Protein AF-A0A1H7AJ07-F1 (afdb_monomer_lite)

Secondary structure (DSSP, 8-state):
---EEEEEESTT--EEEEEEE--TT-TT--EEEE---SSHHHHHHHHHHHHHHHHHH-TT--BPPPPTTSPPPPGGGEEE-SSBEEE-TTTGGGTS-PPP-

Foldseek 3Di:
DPDWDFDADDPVSPGTAWIWDDDPVGPPDIDIDGDCTPPNVVSVVVVVVVVVVCCVVPVVDADFDQFPVRDGDDPVQWDQDPRHIDGHPVCVVVRDDPDDD

pLDDT: mean 85.33, std 10.8, range [37.25, 96.25]

Sequence (101 aa):
MTVHAAVWRGAGDEHSEAVIMDQADHLGQVWIMFSKGEDPLLAKRFRDKAVKEIFARWPATLALPIMPTGAIPLHRDLVRTENGYEVAHSAAARYTVEGDH

Structure (mmCIF, N/CA/C/O backbone):
data_AF-A0A1H7AJ07-F1
#
_entry.id   AF-A0A1H7AJ07-F1
#
loop_
_atom_site.group_PDB
_atom_site.id
_atom_site.type_symbol
_atom_site.label_atom_id
_atom_site.label_alt_id
_atom_site.label_comp_id
_atom_site.label_asym_id
_atom_site.label_entity_id
_atom_site.label_seq_id
_atom_site.pdbx_PDB_ins_code
_atom_site.Cartn_x
_atom_site.Cartn_y
_atom_site.Cartn_z
_atom_site.occupancy
_atom_site.B_iso_or_equiv
_atom_site.auth_seq_id
_atom_site.auth_comp_id
_atom_site.auth_asym_id
_atom_site.auth_atom_id
_atom_site.pdbx_PDB_model_num
ATOM 1 N N . MET A 1 1 ? -13.123 -0.643 -12.290 1.00 69.12 1 MET A N 1
ATOM 2 C CA . MET A 1 1 ? -13.179 -0.862 -10.840 1.00 69.12 1 MET A CA 1
ATOM 3 C C . MET A 1 1 ? -14.360 -1.760 -10.542 1.00 69.12 1 MET A C 1
ATOM 5 O O . MET A 1 1 ? -15.493 -1.371 -10.799 1.00 69.12 1 MET A O 1
ATOM 9 N N . THR A 1 2 ? -14.082 -2.981 -10.109 1.00 80.88 2 THR A N 1
ATOM 10 C CA . THR A 1 2 ? -15.047 -4.000 -9.679 1.00 80.88 2 THR A CA 1
ATOM 11 C C . THR A 1 2 ? -15.000 -4.239 -8.165 1.00 80.88 2 THR A C 1
ATOM 13 O O . THR A 1 2 ? -15.963 -4.746 -7.597 1.00 80.88 2 THR A O 1
ATOM 16 N N . VAL A 1 3 ? -13.925 -3.814 -7.494 1.00 84.69 3 VAL A N 1
ATOM 17 C CA . VAL A 1 3 ? -13.716 -3.886 -6.048 1.00 84.69 3 VAL A CA 1
ATOM 18 C C . VAL A 1 3 ? -13.282 -2.516 -5.541 1.00 84.69 3 VAL A C 1
ATOM 20 O O . VAL A 1 3 ? -12.306 -1.944 -6.019 1.00 84.69 3 VAL A O 1
ATOM 23 N N . HIS A 1 4 ? -13.994 -2.002 -4.540 1.00 88.69 4 HIS A N 1
ATOM 24 C CA . HIS A 1 4 ? -13.593 -0.821 -3.787 1.00 88.69 4 HIS A CA 1
ATOM 25 C C . HIS A 1 4 ? -14.107 -0.937 -2.356 1.00 88.69 4 HIS A C 1
ATOM 27 O O . HIS A 1 4 ? -15.315 -1.018 -2.135 1.00 88.69 4 HIS A O 1
ATOM 33 N N . ALA A 1 5 ? -13.203 -0.953 -1.385 1.00 90.81 5 ALA A N 1
ATOM 34 C CA . ALA A 1 5 ? -13.567 -0.912 0.025 1.00 90.81 5 ALA A CA 1
ATOM 35 C C . ALA A 1 5 ? -12.526 -0.116 0.805 1.00 90.81 5 ALA A C 1
ATOM 37 O O . ALA A 1 5 ? -11.362 -0.060 0.419 1.00 90.81 5 ALA A O 1
ATOM 38 N N . ALA A 1 6 ? -12.939 0.502 1.903 1.00 93.06 6 ALA A N 1
ATOM 39 C CA . ALA A 1 6 ? -12.059 1.314 2.724 1.00 93.06 6 ALA A CA 1
ATOM 40 C C . ALA A 1 6 ? -12.341 1.086 4.208 1.00 93.06 6 ALA A C 1
ATOM 42 O O . ALA A 1 6 ? -13.459 0.749 4.597 1.00 93.06 6 ALA A O 1
ATOM 43 N N . VAL A 1 7 ? -11.302 1.259 5.018 1.00 92.25 7 VAL A N 1
ATOM 44 C CA . VAL A 1 7 ? -11.378 1.287 6.475 1.00 92.25 7 VAL A CA 1
ATOM 45 C C . VAL A 1 7 ? -11.267 2.738 6.901 1.00 92.25 7 VAL A C 1
ATOM 47 O O . VAL A 1 7 ? -10.268 3.392 6.601 1.00 92.25 7 VAL A O 1
ATOM 50 N N . TRP A 1 8 ? -12.277 3.207 7.620 1.00 92.69 8 TRP A N 1
ATOM 51 C CA . TRP A 1 8 ? -12.324 4.545 8.186 1.00 92.69 8 TRP A CA 1
ATOM 52 C C . TRP A 1 8 ? -12.276 4.472 9.711 1.00 92.69 8 TRP A C 1
ATOM 54 O O . TRP A 1 8 ? -12.665 3.470 10.318 1.00 92.69 8 TRP A O 1
ATOM 64 N N . ARG A 1 9 ? -11.752 5.526 10.331 1.00 89.44 9 ARG A N 1
ATOM 65 C CA . ARG A 1 9 ? -11.697 5.704 11.779 1.00 89.44 9 ARG A CA 1
ATOM 66 C C . ARG A 1 9 ? -12.448 6.967 12.171 1.00 89.44 9 ARG A C 1
ATOM 68 O O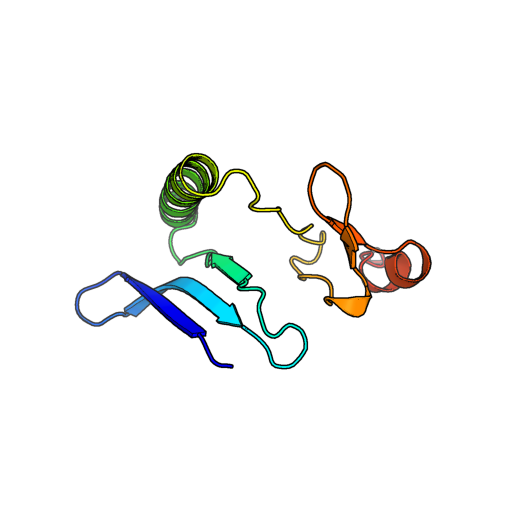 . ARG A 1 9 ? -12.222 8.026 11.594 1.00 89.44 9 ARG A O 1
ATOM 75 N N . GLY A 1 10 ? -13.202 6.828 13.257 1.00 88.38 10 GLY A N 1
ATOM 76 C CA . GLY A 1 10 ? -13.966 7.889 13.898 1.00 88.38 10 GLY A CA 1
ATOM 77 C C . GLY A 1 10 ? -15.467 7.628 13.777 1.00 88.38 10 GLY A C 1
ATOM 78 O O . GLY A 1 10 ? -15.882 6.655 13.150 1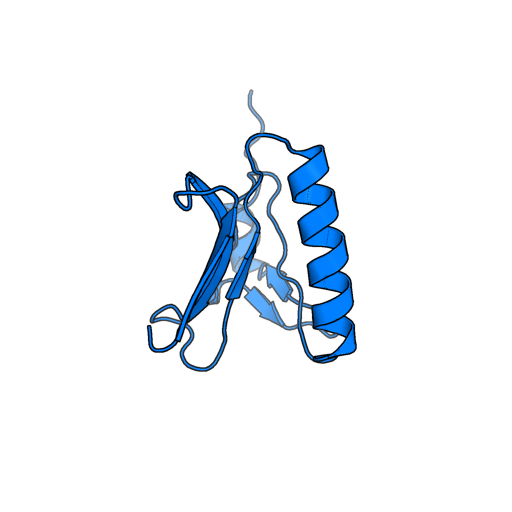.00 88.38 10 GLY A O 1
ATOM 79 N N . ALA A 1 11 ? -16.277 8.400 14.498 1.00 87.19 11 ALA A N 1
ATOM 80 C CA . ALA A 1 11 ? -17.713 8.133 14.595 1.00 87.19 11 ALA A CA 1
ATOM 81 C C . ALA A 1 11 ? -18.464 8.494 13.303 1.00 87.19 11 ALA A C 1
ATOM 83 O O . ALA A 1 11 ? -19.554 7.975 13.070 1.00 87.19 11 ALA A O 1
ATOM 84 N N . GLY A 1 12 ? -17.883 9.377 12.491 1.00 89.56 12 GLY A N 1
ATOM 85 C CA . GLY A 1 12 ? -18.408 9.827 11.209 1.00 89.56 12 GLY A CA 1
ATOM 86 C C . GLY A 1 12 ? -17.463 9.546 10.045 1.00 89.56 12 GLY A C 1
ATOM 87 O O . GLY A 1 12 ? -17.484 10.306 9.081 1.00 89.56 12 GLY A O 1
ATOM 88 N N . ASP A 1 13 ? -16.633 8.501 10.137 1.00 89.19 13 ASP A N 1
ATOM 89 C CA . ASP A 1 13 ? -15.684 8.104 9.090 1.00 89.19 13 ASP A CA 1
ATOM 90 C C . ASP A 1 13 ? -14.729 9.238 8.669 1.00 89.19 13 ASP A C 1
ATOM 92 O O . ASP A 1 13 ? -14.443 9.457 7.495 1.00 89.19 13 ASP A O 1
ATOM 96 N N . GLU A 1 14 ? -14.217 9.989 9.640 1.00 88.38 14 GLU A N 1
ATOM 97 C CA . GLU A 1 14 ? -13.455 11.215 9.397 1.00 88.38 14 GLU A CA 1
ATOM 98 C C . GLU A 1 14 ? -12.055 10.947 8.827 1.00 88.38 14 GLU A C 1
ATOM 100 O O . GLU A 1 14 ? -11.485 11.787 8.128 1.00 88.38 14 GLU A O 1
ATOM 105 N N . HIS A 1 15 ? -11.484 9.773 9.109 1.00 87.06 15 HIS A N 1
ATOM 106 C CA . HIS A 1 15 ? -10.107 9.455 8.743 1.00 87.06 15 HIS A CA 1
ATOM 107 C C . HIS A 1 15 ? -10.013 8.128 7.985 1.00 87.06 15 HIS A C 1
ATOM 109 O O . HIS A 1 15 ? -10.206 7.061 8.564 1.00 87.06 15 HIS A O 1
ATOM 115 N N . SER A 1 16 ? -9.658 8.176 6.697 1.00 89.75 16 SER A N 1
ATOM 116 C CA . SER A 1 16 ? -9.345 6.970 5.918 1.00 89.75 16 SER A CA 1
ATOM 117 C C . SER A 1 16 ? -8.031 6.371 6.407 1.00 89.75 16 SER A C 1
ATOM 119 O O . SER A 1 16 ? -6.997 7.036 6.351 1.00 89.75 16 SER A O 1
ATOM 121 N N . GLU A 1 17 ? -8.045 5.110 6.823 1.00 92.56 17 GLU A N 1
ATOM 122 C CA . GLU A 1 17 ? -6.867 4.374 7.298 1.00 92.56 17 GLU A CA 1
ATOM 123 C C . GLU A 1 17 ? -6.280 3.469 6.208 1.00 92.56 17 GLU A C 1
ATOM 125 O O . GLU A 1 17 ? -5.062 3.404 6.025 1.00 92.56 17 GLU A O 1
ATOM 130 N N . ALA A 1 18 ? -7.140 2.791 5.445 1.00 93.56 18 ALA A N 1
ATOM 131 C CA . ALA A 1 18 ? -6.737 1.982 4.301 1.00 93.56 18 ALA A CA 1
ATOM 132 C C . ALA A 1 18 ? -7.827 1.931 3.235 1.00 93.56 18 ALA A C 1
ATOM 134 O O . ALA A 1 18 ? -9.013 1.986 3.546 1.00 93.56 18 ALA A O 1
ATOM 135 N N . VAL A 1 19 ? -7.418 1.748 1.984 1.00 92.50 19 VAL A N 1
ATOM 136 C CA . VAL A 1 19 ? -8.314 1.533 0.848 1.00 92.50 19 VAL A CA 1
ATOM 137 C C . VAL A 1 19 ? -7.829 0.350 0.027 1.00 92.50 19 VAL A C 1
ATOM 139 O O . VAL A 1 19 ? -6.625 0.140 -0.137 1.00 92.50 19 VAL A O 1
ATOM 142 N N . ILE A 1 20 ? -8.781 -0.422 -0.485 1.00 91.00 20 ILE A N 1
ATOM 143 C CA . ILE A 1 20 ? -8.547 -1.443 -1.491 1.00 91.00 20 ILE A CA 1
ATOM 144 C C . ILE A 1 20 ? -9.273 -1.082 -2.778 1.00 91.00 20 ILE A C 1
ATOM 146 O O . ILE A 1 20 ? -10.435 -0.677 -2.732 1.00 91.00 20 ILE A O 1
ATOM 150 N N . MET A 1 21 ? -8.602 -1.232 -3.919 1.00 88.12 21 MET A N 1
ATOM 151 C CA . MET A 1 21 ? -9.223 -0.987 -5.221 1.00 88.12 21 MET A CA 1
ATOM 152 C C . MET A 1 21 ? -8.572 -1.765 -6.364 1.00 88.12 21 MET A C 1
ATOM 154 O O . MET A 1 21 ? -7.366 -2.027 -6.346 1.00 88.12 21 MET A O 1
ATOM 158 N N . ASP A 1 22 ? -9.366 -2.090 -7.383 1.00 84.38 22 ASP A N 1
ATOM 159 C CA . ASP A 1 22 ? -8.890 -2.493 -8.706 1.00 84.38 22 ASP A CA 1
ATOM 160 C C . ASP A 1 22 ? -9.060 -1.334 -9.721 1.00 84.38 22 ASP A C 1
ATOM 162 O O . ASP A 1 22 ? -10.164 -0.934 -10.102 1.00 84.38 22 ASP A O 1
ATOM 166 N N . GLN A 1 23 ? -7.960 -0.736 -10.171 1.00 71.06 23 GLN A N 1
ATOM 167 C CA . GLN A 1 23 ? -7.981 0.253 -11.238 1.00 71.06 23 GLN A CA 1
ATOM 168 C C . GLN A 1 23 ? -8.189 -0.415 -12.602 1.00 71.06 23 GLN A C 1
ATOM 170 O O . GLN A 1 23 ? -8.064 -1.630 -12.782 1.00 71.06 23 GLN A O 1
ATOM 175 N N . ALA A 1 24 ? -8.580 0.407 -13.575 1.00 66.88 24 ALA A N 1
ATOM 176 C CA . ALA A 1 24 ? -8.949 -0.043 -14.914 1.00 66.88 24 ALA A CA 1
ATOM 177 C C . ALA A 1 24 ? -7.795 -0.722 -15.672 1.00 66.88 24 ALA A C 1
ATOM 179 O O . ALA A 1 24 ? -8.048 -1.519 -16.571 1.00 66.88 24 ALA A O 1
ATOM 180 N N . ASP A 1 25 ? -6.548 -0.432 -15.305 1.00 67.19 25 ASP A N 1
ATOM 181 C CA . ASP A 1 25 ? -5.337 -0.988 -15.904 1.00 67.19 25 ASP A CA 1
ATOM 182 C C . ASP A 1 25 ? -4.881 -2.317 -15.272 1.00 67.19 25 ASP A C 1
ATOM 184 O O . ASP A 1 25 ? -3.907 -2.898 -15.748 1.00 67.19 25 ASP A O 1
ATOM 188 N N . HIS A 1 26 ? -5.578 -2.837 -14.250 1.00 66.06 26 HIS A N 1
ATOM 189 C CA . HIS A 1 26 ? -5.187 -4.074 -13.558 1.00 66.06 26 HIS A CA 1
ATOM 190 C C . HIS A 1 26 ? -6.375 -4.909 -13.026 1.00 66.06 26 HIS A C 1
ATOM 192 O O . HIS A 1 26 ? -6.404 -5.349 -11.871 1.00 66.06 26 HIS A O 1
ATOM 198 N N . LEU A 1 27 ? -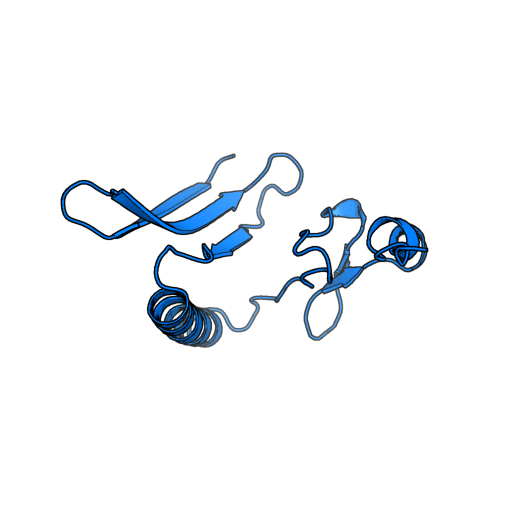7.367 -5.173 -13.885 1.00 63.84 27 LEU A N 1
ATOM 199 C CA . LEU A 1 27 ? -8.510 -6.037 -13.552 1.00 63.84 27 LEU A CA 1
ATOM 200 C C . LEU A 1 27 ? -8.043 -7.422 -13.060 1.00 63.84 27 LEU A C 1
ATOM 202 O O . LEU A 1 27 ? -7.288 -8.116 -13.738 1.00 63.84 27 LEU A O 1
ATOM 206 N N . GLY A 1 28 ? -8.502 -7.821 -11.870 1.00 70.19 28 GLY A N 1
ATOM 207 C CA . GLY A 1 28 ? -8.112 -9.076 -11.210 1.00 70.19 28 GLY A CA 1
ATOM 208 C C . GLY A 1 28 ? -6.965 -8.950 -10.199 1.00 70.19 28 GLY A C 1
ATOM 209 O O . GLY A 1 28 ? -6.667 -9.921 -9.506 1.00 70.19 28 GLY A O 1
ATOM 210 N N . GLN A 1 29 ? -6.353 -7.768 -10.062 1.00 79.38 29 GLN A N 1
ATOM 211 C CA . GLN A 1 29 ? -5.393 -7.449 -9.001 1.00 79.38 29 GLN A CA 1
ATOM 212 C C . GLN A 1 29 ? -5.922 -6.288 -8.157 1.00 79.38 29 GLN A C 1
ATOM 214 O O . GLN A 1 29 ? -6.359 -5.269 -8.690 1.00 79.38 29 GLN A O 1
ATOM 219 N N . VAL A 1 30 ? -5.879 -6.441 -6.833 1.00 85.69 30 VAL A N 1
ATOM 220 C CA . VAL A 1 30 ? -6.361 -5.430 -5.886 1.00 85.69 30 VAL A CA 1
ATOM 221 C C . VAL A 1 30 ? -5.170 -4.801 -5.182 1.00 85.69 30 VAL A C 1
ATOM 223 O O . VAL A 1 30 ? -4.330 -5.501 -4.618 1.00 85.69 30 VAL A O 1
ATOM 226 N N . TRP A 1 31 ? -5.114 -3.475 -5.199 1.00 86.38 31 TRP A N 1
ATOM 227 C CA . TRP A 1 31 ? -4.120 -2.714 -4.454 1.00 86.38 31 TRP A CA 1
ATOM 228 C C . TRP A 1 31 ? -4.634 -2.477 -3.053 1.00 86.38 31 TRP A C 1
ATOM 230 O O . TRP A 1 31 ? -5.804 -2.155 -2.889 1.00 86.38 31 TRP A O 1
ATOM 240 N N . ILE A 1 32 ? -3.758 -2.618 -2.061 1.00 90.25 32 ILE A N 1
ATOM 241 C CA . ILE A 1 32 ? -4.040 -2.273 -0.669 1.00 90.25 32 ILE A CA 1
ATOM 242 C C . ILE A 1 32 ? -3.143 -1.092 -0.321 1.00 90.25 32 ILE A C 1
ATOM 244 O O . ILE A 1 32 ? -1.920 -1.225 -0.278 1.00 90.25 32 ILE A O 1
ATOM 248 N N . MET A 1 33 ? -3.748 0.069 -0.103 1.00 89.31 33 MET A N 1
ATOM 249 C CA . MET A 1 33 ? -3.049 1.307 0.219 1.00 89.31 33 MET A CA 1
ATOM 250 C C . MET A 1 33 ? -3.378 1.723 1.646 1.00 89.31 33 MET A C 1
ATOM 252 O O . MET A 1 33 ? -4.523 1.617 2.080 1.00 89.31 33 MET A O 1
ATOM 256 N N . PHE A 1 34 ? -2.374 2.220 2.362 1.00 91.25 34 PHE A N 1
ATOM 257 C CA . PHE A 1 34 ? -2.510 2.714 3.729 1.00 91.25 34 PHE A CA 1
ATOM 258 C C . PHE A 1 34 ? -2.251 4.212 3.752 1.00 91.25 34 PHE A C 1
ATOM 260 O O . PHE A 1 34 ? -1.259 4.683 3.190 1.00 91.25 34 PHE A O 1
ATOM 267 N N . SER A 1 35 ? -3.125 4.955 4.417 1.00 88.62 35 SER A N 1
ATOM 268 C CA . SER A 1 35 ? -2.947 6.390 4.599 1.00 88.62 35 SER A CA 1
ATOM 269 C C . SER A 1 35 ? -1.782 6.674 5.546 1.00 88.62 35 SER A C 1
ATOM 271 O O . SER A 1 35 ? -1.502 5.911 6.470 1.00 88.62 35 SER A O 1
ATOM 273 N N . LYS A 1 36 ? -1.135 7.831 5.372 1.00 86.38 36 LYS A N 1
ATOM 274 C CA . LYS A 1 36 ? -0.171 8.345 6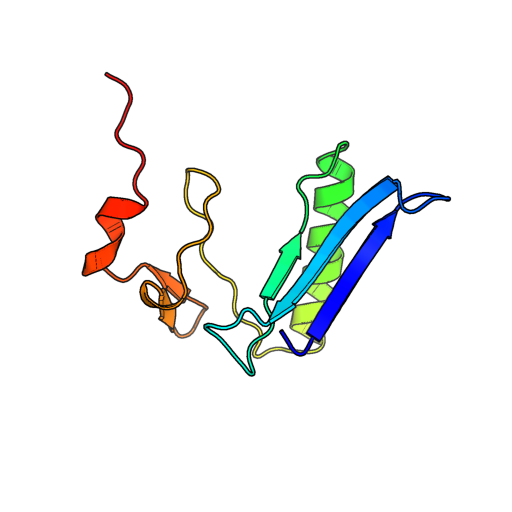.359 1.00 86.38 36 LYS A CA 1
ATOM 275 C C . LYS A 1 36 ? -0.837 8.643 7.712 1.00 86.38 36 LYS A C 1
ATOM 277 O O . LYS A 1 36 ? -0.170 8.546 8.737 1.00 86.38 36 LYS A O 1
ATOM 282 N N . GLY A 1 37 ? -2.130 8.980 7.686 1.00 85.06 37 GLY A N 1
ATOM 283 C CA . GLY A 1 37 ? -2.910 9.406 8.846 1.00 85.06 37 GLY A CA 1
ATOM 284 C C . GLY A 1 37 ? -2.473 10.770 9.392 1.00 85.06 37 GLY A C 1
ATOM 285 O O . GLY A 1 37 ? -1.395 11.272 9.073 1.00 85.06 37 GLY A O 1
ATOM 286 N N . GLU A 1 38 ? -3.327 11.376 10.216 1.00 86.31 38 GLU A N 1
ATOM 287 C CA . GLU A 1 38 ? -2.989 12.595 10.969 1.00 86.31 38 GLU A CA 1
ATOM 288 C C . GLU A 1 38 ? -2.029 12.303 12.126 1.00 86.31 38 GLU A C 1
ATOM 290 O O . GLU A 1 38 ? -1.123 13.089 12.383 1.00 86.31 38 GLU A O 1
ATOM 295 N N . ASP A 1 39 ? -2.202 11.150 12.783 1.00 89.62 39 ASP A N 1
ATOM 296 C CA . ASP A 1 39 ? -1.252 10.585 13.742 1.00 89.62 39 ASP A CA 1
ATOM 297 C C . ASP A 1 39 ? -0.413 9.501 13.036 1.00 89.62 39 ASP A C 1
ATOM 299 O O . ASP A 1 39 ? -0.889 8.371 12.847 1.00 89.62 39 ASP A O 1
ATOM 303 N N . PRO A 1 40 ? 0.846 9.800 12.658 1.00 88.25 40 PRO A N 1
ATOM 304 C CA . PRO A 1 40 ? 1.679 8.860 11.916 1.00 88.25 40 PRO A CA 1
ATOM 305 C C . PRO A 1 40 ? 2.053 7.616 12.727 1.00 88.25 40 PRO A C 1
ATOM 307 O O . PRO A 1 40 ? 2.316 6.560 12.147 1.00 88.25 40 PRO A O 1
ATOM 310 N N . LEU A 1 41 ? 2.107 7.713 14.061 1.00 92.00 41 LEU A N 1
ATOM 311 C CA . LEU A 1 41 ? 2.456 6.579 14.912 1.00 92.00 41 LEU A CA 1
ATOM 312 C C . LEU A 1 41 ? 1.288 5.597 14.986 1.00 92.00 41 LEU A C 1
ATOM 314 O O . LEU A 1 41 ? 1.497 4.384 14.886 1.00 92.00 41 LEU A O 1
ATOM 318 N N . LEU A 1 42 ? 0.068 6.115 15.133 1.00 90.69 42 LEU A N 1
ATOM 319 C CA . LEU A 1 42 ? -1.143 5.304 15.113 1.00 90.69 42 LEU A CA 1
ATOM 320 C C . LEU A 1 42 ? -1.347 4.645 13.744 1.00 90.69 42 LEU A C 1
ATOM 322 O O . LEU A 1 42 ? -1.524 3.426 13.684 1.00 90.69 42 LEU A O 1
ATOM 326 N N . ALA A 1 43 ? -1.225 5.412 12.658 1.00 91.19 43 ALA A N 1
ATOM 327 C CA . ALA A 1 43 ? -1.345 4.897 11.294 1.00 91.19 43 ALA A CA 1
ATOM 328 C C . ALA A 1 43 ? -0.303 3.804 11.006 1.00 91.19 43 ALA A C 1
ATOM 330 O O . ALA A 1 43 ? -0.630 2.734 10.488 1.00 91.19 43 ALA A O 1
ATOM 331 N N . LYS A 1 44 ? 0.952 4.010 11.438 1.00 91.69 44 LYS A N 1
ATOM 332 C CA . LYS A 1 44 ? 2.004 2.989 11.342 1.00 91.69 44 LYS A CA 1
ATOM 333 C C . LYS A 1 44 ? 1.629 1.715 1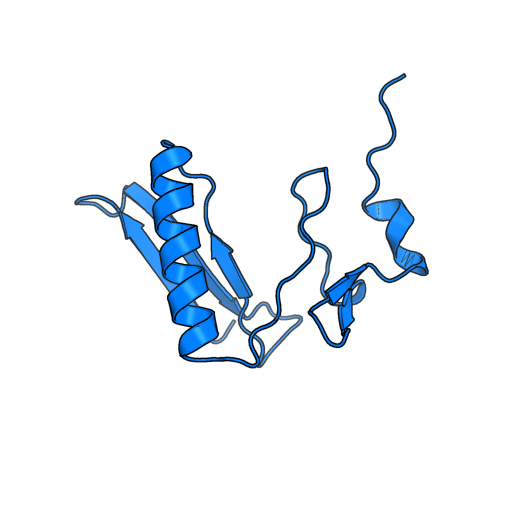2.099 1.00 91.69 44 LYS A C 1
ATOM 335 O O . LYS A 1 44 ? 1.801 0.625 11.562 1.00 91.69 44 LYS A O 1
ATOM 340 N N . ARG A 1 45 ? 1.114 1.824 13.329 1.00 94.00 45 ARG A N 1
ATOM 341 C CA . ARG A 1 45 ? 0.699 0.655 14.128 1.00 94.00 45 ARG A CA 1
ATOM 342 C C . ARG A 1 45 ? -0.431 -0.122 13.457 1.00 94.00 45 ARG A C 1
ATOM 344 O O . ARG A 1 45 ? -0.369 -1.350 13.417 1.00 94.00 45 ARG A O 1
ATOM 351 N N . PHE A 1 46 ? -1.437 0.578 12.933 1.00 93.81 46 PHE A N 1
ATOM 352 C CA . PHE A 1 46 ? -2.531 -0.038 12.186 1.00 93.81 46 PHE A CA 1
ATOM 353 C C . PHE A 1 46 ? -2.006 -0.769 10.946 1.00 93.81 46 PHE A C 1
ATOM 355 O O . PHE A 1 46 ? -2.240 -1.970 10.805 1.00 93.81 46 PHE A O 1
ATOM 362 N N . ARG A 1 47 ? -1.225 -0.075 10.110 1.00 94.19 47 ARG A N 1
ATOM 363 C CA . ARG A 1 47 ? -0.605 -0.640 8.908 1.00 94.19 47 ARG A CA 1
ATOM 364 C C . ARG A 1 47 ? 0.216 -1.881 9.228 1.00 94.19 47 ARG A C 1
ATOM 366 O O . ARG A 1 47 ? 0.005 -2.914 8.609 1.00 94.19 47 ARG A O 1
ATOM 373 N N . ASP A 1 48 ? 1.136 -1.804 10.186 1.00 94.88 48 ASP A N 1
ATOM 374 C CA . ASP A 1 48 ? 2.048 -2.910 10.489 1.00 94.88 48 ASP A CA 1
ATOM 375 C C . ASP A 1 48 ? 1.274 -4.155 10.969 1.00 94.88 48 ASP A C 1
ATOM 377 O O . ASP A 1 48 ? 1.594 -5.279 10.575 1.00 94.88 48 ASP A O 1
ATOM 381 N N . LYS A 1 49 ? 0.206 -3.967 11.762 1.00 96.12 49 LYS A N 1
ATOM 382 C CA . LYS A 1 49 ? -0.680 -5.064 12.175 1.00 96.12 49 LYS A CA 1
ATOM 383 C C . LYS A 1 49 ? -1.463 -5.633 10.990 1.00 96.12 49 LYS A C 1
ATOM 385 O O . LYS A 1 49 ? -1.490 -6.846 10.819 1.00 96.12 49 LYS A O 1
ATOM 390 N N . ALA A 1 50 ? -2.072 -4.780 10.169 1.00 94.69 50 ALA A N 1
ATOM 391 C CA . ALA A 1 50 ? -2.847 -5.205 9.008 1.00 94.69 50 ALA A CA 1
ATOM 392 C C . ALA A 1 50 ? -1.982 -5.962 7.990 1.00 94.69 50 ALA A C 1
ATOM 394 O O . ALA A 1 50 ? -2.365 -7.038 7.546 1.00 94.69 50 ALA A O 1
ATOM 395 N N . VAL A 1 51 ? -0.790 -5.447 7.679 1.00 93.31 51 VAL A N 1
ATOM 396 C CA . VAL A 1 51 ? 0.183 -6.090 6.787 1.00 93.31 51 VAL A CA 1
ATOM 397 C C . VAL A 1 51 ? 0.538 -7.484 7.297 1.00 93.31 51 VAL A C 1
ATOM 399 O O . VAL A 1 51 ? 0.484 -8.441 6.529 1.00 93.31 51 VAL A O 1
ATOM 402 N N . LYS A 1 52 ? 0.827 -7.634 8.596 1.00 95.50 52 LYS A N 1
ATOM 403 C CA . LYS A 1 52 ? 1.110 -8.948 9.188 1.00 95.50 52 LYS A CA 1
ATOM 404 C C . LYS A 1 52 ? -0.037 -9.943 8.967 1.00 95.50 52 LYS A C 1
ATOM 406 O O . LYS A 1 52 ? 0.217 -11.072 8.556 1.00 95.50 52 LYS A O 1
ATOM 411 N N . GLU A 1 53 ? -1.278 -9.534 9.220 1.00 96.25 53 GLU A N 1
ATOM 412 C CA . GLU A 1 53 ? -2.456 -10.394 9.031 1.00 96.25 53 GLU A CA 1
ATOM 413 C C . GLU A 1 53 ? -2.708 -10.720 7.548 1.00 96.25 53 GLU A C 1
ATOM 415 O O . GLU A 1 53 ? -3.045 -11.854 7.209 1.00 96.25 53 GLU A O 1
ATOM 420 N N . ILE A 1 54 ? -2.491 -9.752 6.650 1.00 93.44 54 ILE A N 1
ATOM 421 C CA . ILE A 1 54 ? -2.601 -9.934 5.196 1.00 93.44 54 ILE A CA 1
ATOM 422 C C . ILE A 1 54 ? -1.622 -11.008 4.725 1.00 93.44 54 ILE A C 1
ATOM 424 O O . ILE A 1 54 ? -2.049 -11.958 4.078 1.00 93.44 54 ILE A O 1
ATOM 428 N N . PHE A 1 55 ? -0.340 -10.911 5.087 1.00 92.62 55 PHE A N 1
ATOM 429 C CA . PHE A 1 55 ? 0.666 -11.900 4.685 1.00 92.62 55 PHE A CA 1
ATOM 430 C C . PHE A 1 55 ? 0.427 -13.279 5.312 1.00 92.62 55 PHE A C 1
ATOM 432 O O . PHE A 1 55 ? 0.697 -14.293 4.673 1.00 92.62 55 PHE A O 1
ATOM 439 N N . ALA A 1 56 ? -0.112 -13.338 6.534 1.00 95.62 56 ALA A N 1
ATOM 440 C CA . ALA A 1 56 ? -0.475 -14.605 7.166 1.00 95.62 56 ALA A CA 1
ATOM 441 C C . ALA A 1 56 ? -1.634 -15.308 6.436 1.00 95.62 56 ALA A C 1
ATOM 443 O O . ALA A 1 56 ? -1.627 -16.530 6.297 1.00 95.62 56 ALA A O 1
ATOM 444 N N . ARG A 1 57 ? -2.626 -14.544 5.960 1.00 95.75 57 ARG A N 1
ATOM 445 C CA . ARG A 1 57 ? -3.801 -15.084 5.261 1.00 95.75 57 ARG A CA 1
ATOM 446 C C . ARG A 1 57 ? -3.564 -15.320 3.769 1.00 95.75 57 ARG A C 1
ATOM 448 O O . ARG A 1 57 ? -4.110 -16.271 3.212 1.00 95.75 57 ARG A O 1
ATOM 455 N N . TRP A 1 58 ? -2.766 -14.470 3.132 1.00 91.94 58 TRP A N 1
ATOM 456 C CA . TRP A 1 58 ? -2.458 -14.500 1.705 1.00 91.94 58 TRP A CA 1
ATOM 457 C C . TRP A 1 58 ? -0.939 -14.427 1.485 1.00 91.94 58 TRP A C 1
ATOM 459 O O . TRP A 1 58 ? -0.402 -13.373 1.150 1.00 91.94 58 TRP A O 1
ATOM 469 N N . PRO A 1 59 ? -0.221 -15.556 1.616 1.00 90.56 59 PRO A N 1
ATOM 470 C CA . PRO A 1 59 ? 1.240 -15.573 1.488 1.00 90.56 59 PRO A CA 1
ATOM 471 C C . PRO A 1 59 ? 1.757 -15.167 0.101 1.00 90.56 59 PRO A C 1
ATOM 473 O O . PRO A 1 59 ? 2.911 -14.784 -0.038 1.00 90.56 59 PRO A O 1
ATOM 476 N N . ALA A 1 60 ? 0.906 -15.246 -0.929 1.00 88.12 60 ALA A N 1
ATOM 477 C CA . ALA A 1 60 ? 1.227 -14.816 -2.289 1.00 88.12 60 ALA A CA 1
ATOM 478 C C . ALA A 1 60 ? 1.098 -13.294 -2.504 1.00 88.12 60 ALA A C 1
ATOM 480 O O . ALA A 1 60 ? 1.314 -12.823 -3.622 1.00 88.12 60 ALA A O 1
ATOM 481 N N . THR A 1 61 ? 0.710 -12.525 -1.479 1.00 89.94 61 THR A N 1
ATOM 482 C CA . THR A 1 61 ? 0.692 -11.061 -1.539 1.00 89.94 61 THR A CA 1
ATOM 483 C C . THR A 1 61 ? 2.098 -10.529 -1.801 1.00 89.94 61 THR A C 1
ATOM 485 O O . THR A 1 61 ? 3.073 -10.989 -1.216 1.00 89.94 61 THR A O 1
ATOM 488 N N . LEU A 1 62 ? 2.197 -9.536 -2.682 1.00 89.06 62 LEU A N 1
ATOM 489 C CA . LEU A 1 62 ? 3.455 -8.909 -3.069 1.00 89.06 62 LEU A CA 1
ATOM 490 C C . LEU A 1 62 ? 3.443 -7.437 -2.674 1.00 89.06 62 LEU A C 1
ATOM 492 O O . LEU A 1 62 ? 2.427 -6.756 -2.816 1.00 89.06 62 LEU A O 1
ATOM 496 N N . ALA A 1 63 ? 4.584 -6.952 -2.188 1.00 86.38 63 ALA A N 1
ATOM 497 C CA . ALA A 1 63 ? 4.778 -5.543 -1.892 1.00 86.38 63 ALA A CA 1
ATOM 498 C C . ALA A 1 63 ? 5.223 -4.784 -3.146 1.00 86.38 63 ALA A C 1
ATOM 500 O O . ALA A 1 63 ? 5.949 -5.306 -3.996 1.00 86.38 63 ALA A O 1
ATOM 501 N N . LEU A 1 64 ? 4.788 -3.533 -3.231 1.00 86.56 64 LEU A N 1
ATOM 502 C CA . LEU A 1 64 ? 5.167 -2.606 -4.286 1.00 86.56 64 LEU A CA 1
ATOM 503 C C . LEU A 1 64 ? 6.244 -1.662 -3.764 1.00 86.56 64 LEU A C 1
ATOM 505 O O . LEU A 1 64 ? 6.213 -1.300 -2.582 1.00 86.56 64 LEU A O 1
ATOM 509 N N . PRO A 1 65 ? 7.183 -1.239 -4.617 1.00 85.31 65 PRO A N 1
ATOM 510 C CA . PRO A 1 65 ? 8.199 -0.304 -4.192 1.00 85.31 65 PRO A CA 1
ATOM 511 C C . PRO A 1 65 ? 7.557 1.081 -4.033 1.00 85.31 65 PRO A C 1
ATOM 513 O O . PRO A 1 65 ? 6.818 1.546 -4.901 1.00 85.31 65 PRO A O 1
ATOM 516 N N . ILE A 1 66 ? 7.838 1.743 -2.911 1.00 83.38 66 ILE A N 1
ATOM 517 C CA . ILE A 1 66 ? 7.468 3.144 -2.689 1.00 83.38 66 ILE A CA 1
ATOM 518 C C . ILE A 1 66 ? 8.682 3.983 -3.070 1.00 83.38 66 ILE A C 1
ATOM 520 O O . ILE A 1 66 ? 9.777 3.762 -2.551 1.00 83.38 66 ILE A O 1
ATOM 524 N N . MET A 1 67 ? 8.501 4.915 -4.002 1.00 85.81 67 MET A N 1
ATOM 525 C CA . MET A 1 67 ? 9.595 5.756 -4.486 1.00 85.81 67 MET A CA 1
ATOM 526 C C . MET A 1 67 ? 10.029 6.758 -3.412 1.00 85.81 67 MET A C 1
ATOM 528 O O . MET A 1 67 ? 9.229 7.078 -2.531 1.00 85.81 67 MET A O 1
ATOM 532 N N . PRO A 1 68 ? 11.255 7.312 -3.474 1.00 77.81 68 PRO A N 1
ATOM 533 C CA . PRO A 1 68 ? 11.701 8.321 -2.508 1.00 77.81 68 PRO A CA 1
ATOM 534 C C . PRO A 1 68 ? 10.785 9.553 -2.446 1.00 77.81 68 PRO A C 1
ATOM 536 O O . PRO A 1 68 ? 10.627 10.156 -1.390 1.00 77.81 68 PRO A O 1
ATOM 539 N N . THR A 1 69 ? 10.120 9.883 -3.557 1.00 77.31 69 THR A N 1
ATOM 540 C CA . THR A 1 69 ? 9.089 10.933 -3.645 1.00 77.31 69 THR A CA 1
ATOM 541 C C . THR A 1 69 ? 7.780 10.584 -2.925 1.00 77.31 69 THR A C 1
ATOM 543 O O . THR A 1 69 ? 6.877 11.411 -2.849 1.00 77.31 69 THR A O 1
ATOM 546 N N . GLY A 1 70 ? 7.629 9.351 -2.439 1.00 75.56 70 GLY A N 1
ATOM 547 C CA . GLY A 1 70 ? 6.365 8.789 -1.968 1.00 75.56 70 GLY A CA 1
ATOM 548 C C . GLY A 1 70 ? 5.446 8.310 -3.094 1.00 75.56 70 GLY A C 1
ATOM 549 O O . GLY A 1 70 ? 4.365 7.796 -2.809 1.00 75.56 70 GLY A O 1
ATOM 550 N N . ALA A 1 71 ? 5.856 8.452 -4.361 1.00 80.50 71 ALA A N 1
ATOM 551 C CA . ALA A 1 71 ? 5.074 7.985 -5.495 1.00 80.50 71 ALA A CA 1
ATOM 552 C C . ALA A 1 71 ? 5.011 6.454 -5.550 1.00 80.50 71 ALA A C 1
ATOM 554 O O . ALA A 1 71 ? 5.963 5.744 -5.217 1.00 80.50 71 ALA A O 1
ATOM 555 N N . ILE A 1 72 ? 3.879 5.964 -6.038 1.00 82.12 72 ILE A N 1
ATOM 556 C CA . ILE A 1 72 ? 3.674 4.568 -6.395 1.00 82.12 72 ILE A CA 1
ATOM 557 C C . ILE A 1 72 ? 3.915 4.443 -7.906 1.00 82.12 72 ILE A C 1
ATOM 559 O O . ILE A 1 72 ? 3.265 5.170 -8.665 1.00 82.12 72 ILE A O 1
ATOM 563 N N . PRO A 1 73 ? 4.823 3.567 -8.371 1.00 86.19 73 PRO A N 1
ATOM 564 C CA . PRO A 1 73 ? 5.041 3.387 -9.799 1.00 86.19 73 PRO A CA 1
ATOM 565 C C . PRO A 1 73 ? 3.818 2.821 -10.512 1.00 86.19 73 PRO A C 1
ATOM 567 O O . PRO A 1 73 ? 3.043 2.046 -9.951 1.00 86.19 73 PRO A O 1
ATOM 570 N N . LEU A 1 74 ? 3.676 3.184 -11.783 1.00 85.12 74 LEU A N 1
ATOM 571 C CA . LEU A 1 74 ? 2.609 2.671 -12.634 1.00 85.12 74 LEU A CA 1
ATOM 572 C C . LEU A 1 74 ? 2.782 1.173 -12.878 1.00 85.12 74 LEU A C 1
ATOM 574 O O . LEU A 1 74 ? 3.903 0.696 -13.037 1.00 85.12 74 LEU A O 1
ATOM 578 N N . HIS A 1 75 ? 1.669 0.448 -13.020 1.00 83.38 75 HIS A N 1
ATOM 579 C CA . HIS A 1 75 ? 1.686 -1.000 -13.247 1.00 83.38 75 HIS A CA 1
ATOM 580 C C . HIS A 1 75 ? 2.587 -1.413 -14.422 1.00 83.38 75 HIS A C 1
ATOM 582 O O . HIS A 1 75 ? 3.411 -2.312 -14.292 1.00 83.38 75 HIS A O 1
ATOM 588 N N . ARG A 1 76 ? 2.498 -0.695 -15.549 1.00 86.12 76 ARG A N 1
ATOM 589 C CA . ARG A 1 76 ? 3.318 -0.935 -16.754 1.00 86.12 76 ARG A CA 1
ATOM 590 C C . ARG A 1 76 ? 4.827 -0.756 -16.553 1.00 86.12 76 ARG A C 1
ATOM 592 O O . ARG A 1 76 ? 5.606 -1.201 -17.388 1.00 86.12 76 ARG A O 1
ATOM 599 N N . ASP A 1 77 ? 5.219 -0.066 -15.489 1.00 90.31 77 ASP A N 1
ATOM 600 C CA . ASP A 1 77 ? 6.611 0.215 -15.161 1.00 90.31 77 ASP A CA 1
ATOM 601 C C . ASP A 1 77 ? 7.144 -0.748 -14.100 1.00 90.31 77 ASP A C 1
ATOM 603 O O . ASP A 1 77 ? 8.282 -0.591 -13.670 1.00 90.31 77 ASP A O 1
ATOM 607 N N . LEU A 1 78 ? 6.344 -1.722 -13.660 1.00 89.12 78 LEU A N 1
ATOM 608 C CA . LEU A 1 78 ? 6.716 -2.682 -12.632 1.00 89.12 78 LEU A CA 1
ATOM 609 C C . LEU A 1 78 ? 7.047 -4.042 -13.245 1.00 89.12 78 LEU A C 1
ATOM 611 O O . LEU A 1 78 ? 6.316 -4.577 -14.077 1.00 89.12 78 LEU A O 1
ATOM 615 N N . VAL A 1 79 ? 8.143 -4.632 -12.780 1.00 91.00 79 VAL A N 1
ATOM 616 C CA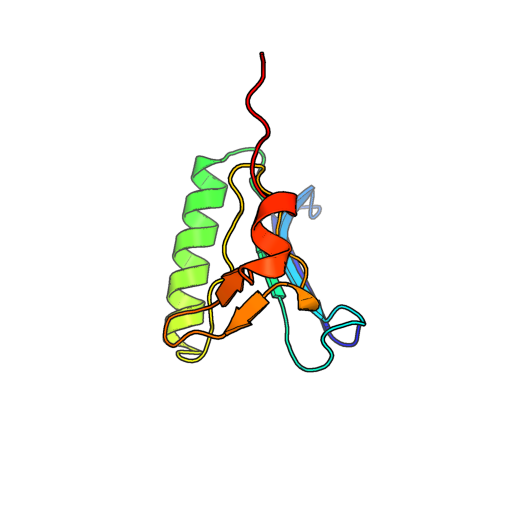 . VAL A 1 79 ? 8.554 -6.001 -13.094 1.00 91.00 79 VAL A CA 1
ATOM 617 C C . VAL A 1 79 ? 8.375 -6.843 -11.841 1.00 91.00 79 VAL A C 1
ATOM 619 O O . VAL A 1 79 ? 8.851 -6.478 -10.767 1.00 91.00 79 VAL A O 1
ATOM 622 N N . ARG A 1 80 ? 7.668 -7.968 -11.968 1.00 89.12 80 ARG A N 1
ATOM 623 C CA . ARG A 1 80 ? 7.490 -8.917 -10.867 1.00 89.12 80 ARG A CA 1
ATOM 624 C C . ARG A 1 80 ? 8.805 -9.645 -10.588 1.00 89.12 80 ARG A C 1
ATOM 626 O O . ARG A 1 80 ? 9.413 -10.189 -11.507 1.00 89.12 80 ARG A O 1
ATOM 633 N N . THR A 1 81 ? 9.190 -9.706 -9.321 1.00 88.06 81 THR A N 1
ATOM 634 C CA . THR A 1 81 ? 10.321 -10.492 -8.817 1.00 88.06 81 THR A CA 1
ATOM 635 C C . THR A 1 81 ? 9.818 -11.609 -7.899 1.00 88.06 81 THR A C 1
ATOM 637 O O . THR A 1 81 ? 8.615 -11.742 -7.662 1.00 88.06 81 THR A O 1
ATOM 640 N N . GLU A 1 82 ? 10.727 -12.434 -7.375 1.00 84.56 82 GLU A N 1
ATOM 641 C CA . GLU A 1 82 ? 10.387 -13.455 -6.373 1.00 84.56 82 GLU A CA 1
ATOM 642 C C . GLU A 1 82 ? 9.821 -12.833 -5.084 1.00 84.56 82 GLU A C 1
ATOM 644 O O . GLU A 1 82 ? 8.924 -13.398 -4.464 1.00 84.56 82 GLU A O 1
ATOM 649 N N . ASN A 1 83 ? 10.286 -11.630 -4.730 1.00 80.06 83 ASN A N 1
ATOM 650 C CA . ASN A 1 83 ? 9.985 -10.977 -3.454 1.00 80.06 83 ASN A CA 1
ATOM 651 C C . ASN A 1 83 ? 8.987 -9.813 -3.563 1.00 80.06 83 ASN A C 1
ATOM 653 O O . ASN A 1 83 ? 8.670 -9.183 -2.554 1.00 80.06 83 ASN A O 1
ATOM 657 N N . GLY A 1 84 ? 8.501 -9.483 -4.762 1.00 88.00 84 GLY A N 1
ATOM 658 C CA . GLY A 1 84 ? 7.618 -8.335 -4.942 1.00 88.00 84 GLY A CA 1
ATOM 659 C C . GLY A 1 84 ? 7.629 -7.774 -6.353 1.00 88.00 84 GLY A C 1
ATOM 660 O O . GLY A 1 84 ? 7.536 -8.509 -7.338 1.00 88.00 84 GLY A O 1
ATOM 661 N N . TYR A 1 85 ? 7.739 -6.452 -6.427 1.00 89.75 85 TYR A N 1
ATOM 662 C CA . TYR A 1 85 ? 7.919 -5.720 -7.669 1.00 89.75 85 TYR A CA 1
ATOM 663 C C . TYR A 1 85 ? 9.104 -4.766 -7.579 1.00 89.75 85 TYR A C 1
ATOM 665 O O . TYR A 1 85 ? 9.385 -4.189 -6.529 1.00 89.75 85 TYR A O 1
ATOM 673 N N . GLU A 1 86 ? 9.739 -4.548 -8.719 1.00 92.06 86 GLU A N 1
ATOM 674 C CA . GLU A 1 86 ? 10.754 -3.520 -8.918 1.00 92.06 86 GLU A CA 1
ATOM 675 C C . GLU A 1 86 ? 10.357 -2.627 -10.090 1.00 92.06 86 GLU A C 1
ATOM 677 O O . GLU A 1 86 ? 9.592 -3.034 -10.965 1.00 92.06 86 GLU A O 1
ATOM 682 N N . VAL A 1 87 ? 10.873 -1.399 -10.117 1.00 91.19 87 VAL A N 1
ATOM 683 C CA . VAL A 1 87 ? 10.688 -0.518 -11.274 1.00 91.19 87 VAL A CA 1
ATOM 684 C C . VAL A 1 87 ? 11.562 -1.021 -12.419 1.00 91.19 87 VAL A C 1
ATOM 686 O O . VAL A 1 87 ? 12.763 -1.226 -12.251 1.00 91.19 87 VAL A O 1
ATOM 689 N N . ALA A 1 88 ? 10.969 -1.194 -13.599 1.00 92.25 88 ALA A N 1
ATOM 690 C CA . ALA A 1 88 ? 11.675 -1.543 -14.819 1.00 92.25 88 ALA A CA 1
ATOM 691 C C . ALA A 1 88 ? 12.829 -0.562 -15.062 1.00 92.25 88 ALA A C 1
ATOM 693 O O . ALA A 1 88 ? 12.647 0.655 -14.996 1.00 92.25 88 ALA A O 1
ATOM 694 N N . HIS A 1 89 ? 14.006 -1.078 -15.420 1.00 90.75 89 HIS A N 1
ATOM 695 C CA . HIS A 1 89 ? 15.192 -0.249 -15.649 1.00 90.75 89 HIS A CA 1
ATOM 696 C C . HIS A 1 89 ? 14.943 0.877 -16.672 1.00 90.75 89 HIS A C 1
ATOM 698 O O . HIS A 1 89 ? 15.391 2.004 -16.486 1.00 90.75 89 HIS A O 1
ATOM 704 N N . SER A 1 90 ? 14.160 0.609 -17.724 1.00 92.88 90 SER A N 1
ATOM 705 C CA . SER A 1 90 ? 13.776 1.606 -18.736 1.00 92.88 90 SER A CA 1
ATOM 706 C C . SER A 1 90 ? 12.891 2.740 -18.200 1.00 92.88 90 SER A C 1
ATOM 708 O O . SER A 1 90 ? 12.785 3.789 -18.830 1.00 92.88 90 SER A O 1
ATOM 710 N N . ALA A 1 91 ? 12.240 2.543 -17.053 1.00 90.94 91 ALA A N 1
ATOM 711 C CA . ALA A 1 91 ? 11.349 3.500 -16.412 1.00 90.94 91 ALA A CA 1
ATOM 712 C C . ALA A 1 91 ? 11.978 4.205 -15.201 1.00 90.94 91 ALA A C 1
ATOM 714 O O . ALA A 1 91 ? 11.442 5.222 -14.768 1.00 90.94 91 ALA A O 1
ATOM 715 N N . ALA A 1 92 ? 13.100 3.698 -14.677 1.00 87.06 92 ALA A N 1
ATOM 716 C CA . ALA A 1 92 ? 13.695 4.125 -13.410 1.00 87.06 92 ALA A CA 1
ATOM 717 C C . ALA A 1 92 ? 13.923 5.644 -13.312 1.00 87.06 92 ALA A C 1
ATOM 719 O O . ALA A 1 92 ? 13.600 6.244 -12.289 1.00 87.06 92 ALA A O 1
ATOM 720 N N . ALA A 1 93 ? 14.377 6.279 -14.398 1.00 87.88 93 ALA A N 1
ATOM 721 C CA . ALA A 1 93 ? 14.641 7.721 -14.447 1.00 87.88 93 ALA A CA 1
ATOM 722 C C . ALA A 1 93 ? 13.407 8.601 -14.157 1.00 87.88 93 ALA A C 1
ATOM 724 O O . ALA A 1 93 ? 13.550 9.742 -13.739 1.00 87.88 93 ALA A O 1
ATOM 725 N N . ARG A 1 94 ? 12.182 8.088 -14.344 1.00 87.56 94 ARG A N 1
ATOM 726 C CA . ARG A 1 94 ? 10.943 8.830 -14.037 1.00 87.56 94 ARG A CA 1
ATOM 727 C C . ARG A 1 94 ? 10.631 8.909 -12.544 1.00 87.56 94 ARG A C 1
ATOM 729 O O . ARG A 1 94 ? 9.756 9.672 -12.149 1.00 87.56 94 ARG A O 1
ATOM 736 N N . TYR A 1 95 ? 11.294 8.088 -11.737 1.00 84.50 95 TYR A N 1
ATOM 737 C CA . TYR A 1 95 ? 10.983 7.909 -10.321 1.00 84.50 95 TYR A CA 1
ATOM 738 C C . TYR A 1 95 ? 12.145 8.277 -9.392 1.00 84.50 95 TYR A C 1
ATOM 740 O O . TYR A 1 95 ? 12.017 8.195 -8.168 1.00 84.50 95 TYR A O 1
ATOM 748 N N . THR A 1 96 ? 13.274 8.695 -9.958 1.00 80.06 96 THR A N 1
ATOM 749 C CA . THR A 1 96 ? 14.380 9.303 -9.222 1.00 80.06 96 THR A CA 1
ATOM 750 C C . THR A 1 96 ? 14.055 10.754 -8.885 1.00 80.06 96 THR A C 1
ATOM 752 O O . THR A 1 96 ? 13.457 11.465 -9.687 1.00 80.06 96 THR A O 1
ATOM 755 N N . VAL A 1 97 ? 14.462 11.199 -7.697 1.00 67.25 97 VAL A N 1
ATOM 756 C CA . VAL A 1 97 ? 14.439 12.619 -7.330 1.00 67.25 97 VAL A CA 1
ATOM 757 C C . VAL A 1 97 ? 15.602 13.270 -8.075 1.00 67.25 97 VAL A C 1
ATOM 759 O O . VAL A 1 97 ? 16.751 12.908 -7.818 1.00 67.25 97 VAL A O 1
ATOM 762 N N . GLU A 1 98 ? 15.338 14.171 -9.024 1.00 55.41 98 GLU A N 1
ATOM 763 C CA . GLU A 1 98 ? 16.379 15.105 -9.463 1.00 55.41 98 GLU A CA 1
ATOM 764 C C . GLU A 1 98 ? 16.777 15.913 -8.226 1.00 55.41 98 GLU A C 1
ATOM 766 O O . GLU A 1 98 ? 15.926 16.522 -7.584 1.00 55.41 98 GLU A O 1
ATOM 771 N N . GLY A 1 99 ? 18.040 15.807 -7.810 1.00 46.94 99 GLY A N 1
ATOM 772 C CA . GLY A 1 99 ? 18.529 16.546 -6.654 1.00 46.94 99 GLY A CA 1
ATOM 773 C C . GLY A 1 99 ? 18.363 18.041 -6.896 1.00 46.94 99 GLY A C 1
ATOM 774 O O . GLY A 1 99 ? 18.805 18.539 -7.930 1.00 46.94 99 GLY A O 1
ATOM 775 N N . ASP A 1 100 ? 17.736 18.732 -5.944 1.00 42.94 100 ASP A N 1
ATOM 776 C CA . ASP A 1 100 ? 17.757 20.190 -5.875 1.00 42.94 100 ASP A CA 1
ATOM 777 C C . ASP A 1 100 ? 19.220 20.666 -5.942 1.00 42.94 100 ASP A C 1
ATOM 779 O O . ASP A 1 100 ? 20.043 20.309 -5.089 1.00 42.94 100 ASP A O 1
ATOM 783 N N . HIS A 1 101 ? 19.537 21.435 -6.984 1.00 37.25 101 HIS A N 1
ATOM 784 C CA . HIS A 1 101 ? 20.706 22.311 -7.050 1.00 37.25 101 HIS A CA 1
ATOM 785 C C . HIS A 1 101 ? 20.356 23.682 -6.473 1.00 37.25 101 HIS A C 1
ATOM 787 O O . HIS A 1 101 ? 19.244 24.176 -6.769 1.00 37.25 101 HIS A O 1
#

Radius of gyration: 15.39 Å; chains: 1; bounding box: 39×38×34 Å